Protein AF-A0A662R670-F1 (afdb_monomer_lite)

Structure (mmCIF, N/CA/C/O backbone):
data_AF-A0A662R670-F1
#
_entry.id   AF-A0A662R670-F1
#
loop_
_atom_site.group_PDB
_atom_site.id
_atom_site.type_symbol
_atom_site.label_atom_id
_atom_sit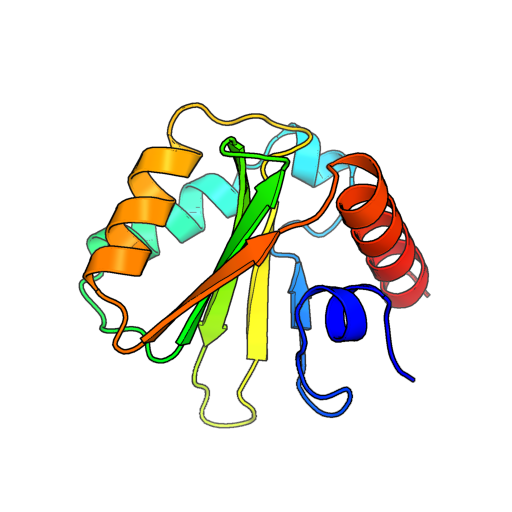e.label_alt_id
_atom_site.label_comp_id
_atom_site.label_asym_id
_atom_site.label_entity_id
_atom_site.label_seq_id
_atom_site.pdbx_PDB_ins_code
_atom_site.Cartn_x
_atom_site.Cartn_y
_atom_site.Cartn_z
_atom_site.occupancy
_atom_site.B_iso_or_equiv
_atom_site.auth_seq_id
_atom_site.auth_comp_id
_atom_site.auth_asym_id
_atom_site.auth_atom_id
_atom_site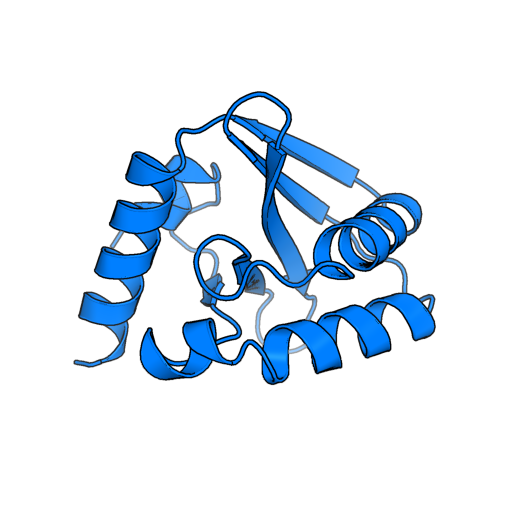.pdbx_PDB_model_num
ATOM 1 N N . MET A 1 1 ? -5.479 -17.794 -4.099 1.00 58.34 1 MET A N 1
ATOM 2 C CA . MET A 1 1 ? -6.346 -17.435 -2.959 1.00 58.34 1 MET A CA 1
ATOM 3 C C . MET A 1 1 ? -6.314 -15.929 -2.910 1.00 58.34 1 MET A C 1
ATOM 5 O O . MET A 1 1 ? -5.223 -15.397 -2.776 1.00 58.34 1 MET A O 1
ATOM 9 N N . THR A 1 2 ? -7.439 -15.271 -3.156 1.00 71.69 2 THR A N 1
ATOM 10 C CA . THR A 1 2 ? -7.505 -13.806 -3.134 1.00 71.69 2 THR A CA 1
ATOM 11 C C . THR A 1 2 ? -7.450 -13.341 -1.684 1.00 71.69 2 THR A C 1
ATOM 13 O O . THR A 1 2 ? -8.200 -13.875 -0.868 1.00 71.69 2 THR A O 1
ATOM 16 N N . MET A 1 3 ? -6.530 -12.432 -1.357 1.00 87.94 3 MET A N 1
ATOM 17 C CA . MET A 1 3 ? -6.463 -11.802 -0.035 1.00 87.94 3 MET A CA 1
ATOM 18 C C . MET A 1 3 ? -7.272 -10.504 -0.047 1.00 87.94 3 MET A C 1
ATOM 20 O O . MET A 1 3 ? -7.399 -9.863 -1.092 1.00 87.94 3 MET A O 1
ATOM 24 N N . LEU A 1 4 ? -7.732 -10.047 1.117 1.00 93.56 4 LEU A N 1
ATOM 25 C CA . LEU A 1 4 ? -8.408 -8.757 1.255 1.00 93.56 4 LEU A CA 1
ATOM 26 C C . LEU A 1 4 ? -7.534 -7.599 0.766 1.00 93.56 4 LEU A C 1
ATOM 28 O O . LEU A 1 4 ? -8.073 -6.617 0.274 1.00 93.56 4 LEU A O 1
ATOM 32 N N . LEU A 1 5 ? -6.202 -7.697 0.865 1.00 94.56 5 LEU A N 1
ATOM 33 C CA . LEU A 1 5 ? -5.298 -6.688 0.302 1.00 94.56 5 LEU A CA 1
ATOM 34 C C . LEU A 1 5 ? -5.350 -6.638 -1.232 1.00 94.56 5 LEU A C 1
ATOM 36 O O . LEU A 1 5 ? -5.301 -5.540 -1.778 1.00 94.56 5 LEU A O 1
ATOM 40 N N . HIS A 1 6 ? -5.487 -7.776 -1.922 1.00 95.19 6 HIS A N 1
ATOM 41 C CA . HIS A 1 6 ? -5.665 -7.793 -3.381 1.00 95.19 6 HIS A CA 1
ATOM 42 C C . HIS A 1 6 ? -6.957 -7.087 -3.775 1.00 95.19 6 HIS A C 1
ATOM 44 O O . HIS A 1 6 ? -6.934 -6.180 -4.602 1.00 95.19 6 HIS A O 1
ATOM 50 N N . ASP A 1 7 ? -8.064 -7.445 -3.122 1.00 94.44 7 ASP A N 1
ATOM 51 C CA . ASP A 1 7 ? -9.374 -6.857 -3.405 1.00 94.44 7 ASP A CA 1
ATOM 52 C C . ASP A 1 7 ? -9.418 -5.363 -3.055 1.00 94.44 7 ASP A C 1
ATOM 54 O O . ASP A 1 7 ? -9.915 -4.549 -3.832 1.00 94.44 7 ASP A O 1
ATOM 58 N N . LEU A 1 8 ? -8.882 -4.984 -1.889 1.00 96.06 8 LEU A N 1
ATOM 59 C CA . LEU A 1 8 ? -8.885 -3.600 -1.416 1.00 96.06 8 LEU A CA 1
ATOM 60 C C . LEU A 1 8 ? -8.074 -2.695 -2.339 1.00 96.06 8 LEU A C 1
ATOM 62 O O . LEU A 1 8 ? -8.476 -1.564 -2.609 1.00 96.06 8 LEU A O 1
ATOM 66 N N . LEU A 1 9 ? -6.913 -3.180 -2.773 1.00 95.69 9 LEU A N 1
ATOM 67 C CA . LEU A 1 9 ? -5.998 -2.414 -3.601 1.00 95.69 9 LEU A CA 1
ATOM 68 C C . LEU A 1 9 ? -6.292 -2.575 -5.090 1.00 95.69 9 LEU A C 1
ATOM 70 O O . LEU A 1 9 ? -5.639 -1.896 -5.870 1.00 95.69 9 LEU A O 1
ATOM 74 N N . ASP A 1 10 ? -7.264 -3.406 -5.485 1.00 94.12 10 ASP A N 1
ATOM 75 C CA . ASP A 1 10 ? -7.560 -3.734 -6.884 1.00 94.12 10 ASP A CA 1
ATOM 76 C C . ASP A 1 10 ? -6.269 -4.151 -7.617 1.00 94.12 10 ASP A C 1
ATOM 78 O O . ASP A 1 10 ? -5.826 -3.509 -8.569 1.00 94.12 10 ASP A O 1
ATOM 82 N N . ILE A 1 11 ? -5.594 -5.155 -7.046 1.00 94.19 11 ILE A N 1
ATOM 83 C CA . ILE A 1 11 ? -4.380 -5.819 -7.549 1.00 94.19 11 ILE A CA 1
ATOM 84 C C . ILE A 1 11 ? -4.780 -7.246 -7.941 1.00 94.19 11 ILE A C 1
ATOM 86 O O . ILE A 1 11 ? -5.547 -7.886 -7.215 1.00 94.19 11 ILE A O 1
ATOM 90 N N . ASP A 1 12 ? -4.269 -7.770 -9.060 1.00 93.12 12 ASP A N 1
ATOM 91 C CA . ASP A 1 12 ? -4.627 -9.121 -9.498 1.00 93.12 12 ASP A CA 1
ATOM 92 C C . ASP A 1 12 ? -4.177 -10.156 -8.453 1.00 93.12 12 ASP A C 1
ATOM 94 O O . ASP A 1 12 ? -3.066 -10.111 -7.931 1.00 93.12 12 ASP A O 1
ATOM 98 N N . CYS A 1 13 ? -5.037 -11.127 -8.145 1.00 91.44 13 CYS A N 1
ATOM 99 C CA . CYS A 1 13 ? -4.749 -12.183 -7.173 1.00 91.44 13 CYS A CA 1
ATOM 100 C C . CYS A 1 13 ? -3.538 -13.073 -7.527 1.00 91.44 13 CYS A C 1
ATOM 102 O O . CYS A 1 13 ? -3.070 -13.828 -6.671 1.00 91.44 13 CYS A O 1
ATOM 104 N N . ALA A 1 14 ? -3.065 -13.033 -8.778 1.00 90.88 14 ALA A N 1
ATOM 105 C CA . ALA A 1 14 ? -1.841 -13.687 -9.230 1.00 90.88 14 ALA A CA 1
ATOM 106 C C . ALA A 1 14 ? -0.575 -12.858 -8.949 1.00 90.88 14 ALA A C 1
ATOM 108 O O . ALA A 1 14 ? 0.523 -13.421 -8.942 1.00 90.88 14 ALA A O 1
ATOM 109 N N . GLU A 1 15 ? -0.708 -11.550 -8.719 1.00 92.62 15 GLU A N 1
ATOM 110 C CA . GLU A 1 15 ? 0.407 -10.683 -8.349 1.00 92.62 15 GLU A CA 1
ATOM 111 C C . GLU A 1 15 ? 0.809 -10.908 -6.891 1.00 92.62 15 GLU A C 1
ATOM 113 O O . GLU A 1 15 ? -0.015 -11.136 -5.996 1.00 92.62 15 GLU A O 1
ATOM 118 N N . VAL A 1 16 ? 2.114 -10.841 -6.645 1.00 92.44 16 VAL A N 1
ATOM 119 C CA . VAL A 1 16 ? 2.680 -11.038 -5.314 1.00 92.44 16 VAL A CA 1
ATOM 120 C C . VAL A 1 16 ? 2.644 -9.723 -4.554 1.00 92.44 16 VAL A C 1
ATOM 122 O O . VAL A 1 16 ? 2.974 -8.672 -5.100 1.00 92.44 16 VAL A O 1
ATOM 125 N N . LEU A 1 17 ? 2.275 -9.786 -3.278 1.00 92.69 17 LEU A N 1
ATOM 126 C CA . LEU A 1 17 ? 2.313 -8.646 -2.373 1.00 92.69 17 LEU A CA 1
ATOM 127 C C . LEU A 1 17 ? 3.101 -8.988 -1.111 1.00 92.69 17 LEU A C 1
ATOM 129 O O . LEU A 1 17 ? 3.031 -10.109 -0.605 1.00 92.69 17 LEU A O 1
ATOM 133 N N . TYR A 1 18 ? 3.822 -7.997 -0.599 1.00 92.12 18 TYR A N 1
ATOM 134 C CA . TYR A 1 18 ? 4.585 -8.084 0.634 1.00 92.12 18 TYR A CA 1
ATOM 135 C C . TYR A 1 18 ? 4.338 -6.859 1.504 1.00 92.12 18 TYR A C 1
ATOM 137 O O . TYR A 1 18 ? 4.523 -5.726 1.064 1.00 92.12 18 TYR A O 1
ATOM 145 N N . LEU A 1 19 ? 3.985 -7.077 2.771 1.00 92.31 19 LEU A N 1
ATOM 146 C CA . LEU A 1 19 ? 4.161 -6.044 3.791 1.00 92.31 19 LEU A CA 1
ATOM 147 C C . LEU A 1 19 ? 5.640 -5.957 4.163 1.00 92.31 19 LEU A C 1
ATOM 149 O O . LEU A 1 19 ? 6.264 -6.982 4.444 1.00 92.31 19 LEU A O 1
ATOM 153 N N . ILE A 1 20 ? 6.181 -4.737 4.192 1.00 90.38 20 ILE A N 1
ATOM 154 C CA . ILE A 1 20 ? 7.593 -4.515 4.533 1.00 90.38 20 ILE A CA 1
ATOM 155 C C . ILE A 1 20 ? 7.908 -4.954 5.971 1.00 90.38 20 ILE A C 1
ATOM 157 O O . ILE A 1 20 ? 8.941 -5.563 6.243 1.00 90.38 20 ILE A O 1
ATOM 161 N N . GLU A 1 21 ? 6.977 -4.699 6.889 1.00 88.75 21 GLU A N 1
ATOM 162 C CA . GLU A 1 21 ? 7.069 -5.137 8.276 1.00 88.75 21 GLU A CA 1
ATOM 163 C C . GLU A 1 21 ? 6.611 -6.593 8.384 1.00 88.75 21 GLU A C 1
ATOM 165 O O . GLU A 1 21 ? 5.560 -6.963 7.854 1.00 88.75 21 GLU A O 1
ATOM 170 N N . ARG A 1 22 ? 7.357 -7.426 9.117 1.00 86.00 22 ARG A N 1
ATOM 171 C CA . ARG A 1 22 ? 7.089 -8.875 9.212 1.00 86.00 22 ARG A CA 1
ATOM 172 C C . ARG A 1 22 ? 6.009 -9.233 10.228 1.00 86.00 22 ARG A C 1
ATOM 174 O O . ARG A 1 22 ? 5.527 -10.364 10.239 1.00 86.00 22 ARG A O 1
ATOM 181 N N . SER A 1 23 ? 5.642 -8.296 11.097 1.00 84.00 23 SER A N 1
ATOM 182 C CA . SER A 1 23 ? 4.660 -8.517 12.152 1.00 84.00 23 SER A CA 1
ATOM 183 C C . SER A 1 23 ? 4.049 -7.212 12.663 1.00 84.00 23 SER A C 1
ATOM 185 O O . SER A 1 23 ? 4.576 -6.121 12.448 1.00 84.00 23 SER A O 1
ATOM 187 N N . PHE A 1 24 ? 2.979 -7.327 13.454 1.00 84.38 24 PHE A N 1
ATOM 188 C CA 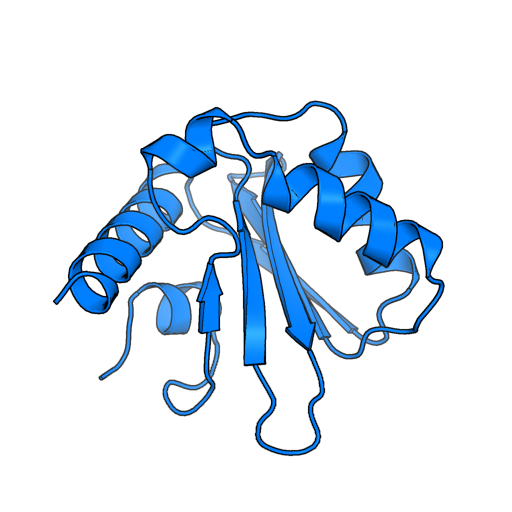. PHE A 1 24 ? 2.429 -6.200 14.217 1.00 84.38 24 PHE A CA 1
ATOM 189 C C . PHE A 1 24 ? 3.408 -5.595 15.224 1.00 84.38 24 PHE A C 1
ATOM 191 O O . PHE A 1 24 ? 3.287 -4.419 15.566 1.00 84.38 24 PHE A O 1
ATOM 198 N N . TYR A 1 25 ? 4.340 -6.396 15.749 1.00 83.88 25 TYR A N 1
ATOM 199 C CA . TYR A 1 25 ? 5.370 -5.886 16.648 1.00 83.88 25 TYR A CA 1
ATOM 200 C C . TYR A 1 25 ? 6.332 -4.969 15.888 1.00 83.88 25 TYR A C 1
ATOM 202 O O . TYR A 1 25 ? 6.633 -3.877 16.368 1.00 83.88 25 TYR A O 1
ATOM 210 N N . ASP A 1 26 ? 6.724 -5.366 14.679 1.00 82.81 26 ASP A N 1
ATOM 211 C CA . ASP A 1 26 ? 7.624 -4.585 13.828 1.00 82.81 26 ASP A CA 1
ATOM 212 C C . ASP A 1 26 ? 6.926 -3.319 13.311 1.00 82.81 26 ASP A C 1
ATOM 214 O O . ASP A 1 26 ? 7.476 -2.225 13.419 1.00 82.81 26 ASP A O 1
ATOM 218 N N . GLN A 1 27 ? 5.637 -3.410 12.951 1.00 81.69 27 GLN A N 1
ATOM 219 C CA . GLN A 1 27 ? 4.821 -2.239 12.597 1.00 81.69 27 GLN A CA 1
ATOM 220 C C . GLN A 1 27 ? 4.719 -1.172 13.694 1.00 81.69 27 GLN A C 1
ATOM 222 O O . GLN A 1 27 ? 4.410 -0.026 13.381 1.00 81.69 27 GLN A O 1
ATOM 227 N N . LYS A 1 28 ? 4.939 -1.500 14.974 1.00 85.12 28 LYS A N 1
ATOM 228 C CA . LYS A 1 28 ? 4.986 -0.479 16.039 1.00 85.12 28 LYS A CA 1
ATOM 229 C C . LYS A 1 28 ? 6.268 0.341 16.016 1.00 85.12 28 LYS A C 1
ATOM 231 O O . LYS A 1 28 ? 6.263 1.451 16.536 1.00 85.12 28 LYS A O 1
ATOM 236 N N . ARG A 1 29 ? 7.352 -0.231 15.493 1.00 83.38 29 ARG A N 1
ATOM 237 C CA . ARG A 1 29 ? 8.676 0.394 15.426 1.00 83.38 29 ARG A CA 1
ATOM 238 C C . ARG A 1 29 ? 8.930 1.030 14.065 1.00 83.38 29 ARG A C 1
ATOM 240 O O . ARG A 1 29 ? 9.669 1.997 14.017 1.00 83.38 29 ARG A O 1
ATOM 247 N N . CYS A 1 30 ? 8.320 0.475 13.014 1.00 82.12 30 CYS A N 1
ATOM 248 C CA . CYS A 1 30 ? 8.403 0.902 11.617 1.00 82.12 30 CYS A CA 1
ATOM 249 C C . CYS A 1 30 ? 9.820 1.150 11.081 1.00 82.12 30 CYS A C 1
ATOM 251 O O . CYS A 1 30 ? 9.999 1.924 10.145 1.00 82.12 30 CYS A O 1
ATOM 253 N N . GLU A 1 31 ? 10.823 0.477 11.651 1.00 86.50 31 GLU A N 1
ATOM 254 C CA . GLU A 1 31 ? 12.234 0.683 11.309 1.00 86.50 31 GLU A CA 1
ATOM 255 C C . GLU A 1 31 ? 12.487 0.379 9.827 1.00 86.50 31 GLU A C 1
ATOM 257 O O . GLU A 1 31 ? 13.107 1.181 9.132 1.00 86.50 31 GLU A O 1
ATOM 262 N N . SER A 1 32 ? 11.935 -0.727 9.311 1.00 84.50 32 SER A N 1
ATOM 263 C CA . SER A 1 32 ? 12.085 -1.090 7.899 1.00 84.50 32 SER A CA 1
ATOM 264 C C . SER A 1 32 ? 11.317 -0.146 6.982 1.00 84.50 32 SER A C 1
ATOM 266 O O . SER A 1 32 ? 11.824 0.224 5.929 1.00 84.50 32 SER A O 1
ATOM 268 N N . THR A 1 33 ? 10.117 0.279 7.377 1.00 84.88 33 THR A N 1
ATOM 269 C CA . THR A 1 33 ? 9.345 1.280 6.631 1.00 84.88 33 THR A CA 1
ATOM 270 C C . THR A 1 33 ? 10.116 2.591 6.489 1.00 84.88 33 THR A C 1
ATOM 272 O O . THR A 1 33 ? 10.209 3.120 5.385 1.00 84.88 33 THR A O 1
ATOM 275 N N . GLU A 1 34 ? 10.676 3.115 7.581 1.00 85.44 34 GLU A N 1
ATOM 276 C CA . GLU A 1 34 ? 11.438 4.366 7.560 1.00 85.44 34 GLU A CA 1
ATOM 277 C C . GLU A 1 34 ? 12.725 4.240 6.743 1.00 85.44 34 GLU A C 1
ATOM 279 O O . GLU A 1 34 ? 13.009 5.109 5.917 1.00 85.44 34 GLU A O 1
ATOM 284 N N . GLU A 1 35 ? 13.472 3.150 6.933 1.00 86.50 35 GLU A N 1
ATOM 285 C CA . GLU A 1 35 ? 14.710 2.879 6.204 1.00 86.50 35 GLU A CA 1
ATOM 286 C C . GLU A 1 35 ? 14.450 2.780 4.697 1.00 86.50 35 GLU A C 1
ATOM 288 O O . GLU A 1 35 ? 14.984 3.585 3.930 1.00 86.50 35 GLU A O 1
ATOM 293 N N . TYR A 1 36 ? 13.555 1.881 4.277 1.00 83.69 36 TYR A N 1
ATOM 294 C CA . TYR A 1 36 ? 13.266 1.668 2.861 1.00 83.69 36 TYR A CA 1
ATOM 295 C C . TYR A 1 36 ? 12.672 2.910 2.211 1.00 83.69 36 TYR A C 1
ATOM 297 O O . TYR A 1 36 ? 13.165 3.337 1.174 1.00 83.69 36 TYR A O 1
ATOM 305 N N . LEU A 1 37 ? 11.649 3.541 2.798 1.00 83.50 37 LEU A N 1
ATOM 306 C CA . LEU A 1 37 ? 11.059 4.731 2.180 1.00 83.50 37 LEU A CA 1
ATOM 307 C C . LEU A 1 37 ? 12.087 5.860 2.029 1.00 83.50 37 LEU A C 1
ATOM 309 O O . LEU A 1 37 ? 12.063 6.571 1.024 1.00 83.50 37 LEU A O 1
ATOM 313 N N . SER A 1 38 ? 13.012 6.008 2.983 1.00 82.75 38 SER A N 1
ATOM 314 C CA . SER A 1 38 ? 14.080 7.004 2.891 1.00 82.75 38 SER A CA 1
ATOM 315 C C . SER A 1 38 ? 15.116 6.661 1.819 1.00 82.75 38 SER A C 1
ATOM 317 O O . SER A 1 38 ? 15.535 7.546 1.072 1.00 82.75 38 SER A O 1
ATOM 319 N N . GLU A 1 39 ? 15.530 5.397 1.711 1.00 84.38 39 GLU A N 1
ATOM 320 C CA . GLU A 1 39 ? 16.452 4.940 0.666 1.00 84.38 39 GLU A CA 1
ATOM 321 C C . GLU A 1 39 ? 15.844 5.072 -0.726 1.00 84.38 39 GLU A C 1
ATOM 323 O O . GLU A 1 39 ? 16.460 5.659 -1.618 1.00 84.38 39 GLU A O 1
ATOM 328 N N . ILE A 1 40 ? 14.610 4.602 -0.893 1.00 76.44 40 ILE A N 1
ATOM 329 C CA . ILE A 1 40 ? 13.884 4.658 -2.156 1.00 76.44 40 ILE A CA 1
ATOM 330 C C . ILE A 1 40 ? 13.714 6.126 -2.582 1.00 76.44 40 ILE A C 1
ATOM 332 O O . ILE A 1 40 ? 14.078 6.481 -3.703 1.00 76.44 40 ILE A O 1
ATOM 336 N N . ALA A 1 41 ? 13.299 7.010 -1.667 1.00 74.00 41 ALA A N 1
ATOM 337 C CA . ALA A 1 41 ? 13.179 8.444 -1.941 1.00 74.00 41 ALA A CA 1
ATOM 338 C C . ALA A 1 41 ? 14.518 9.141 -2.263 1.00 74.00 41 ALA A C 1
ATOM 340 O O . ALA A 1 41 ? 14.508 10.218 -2.853 1.00 74.00 41 ALA A O 1
ATOM 341 N N . ARG A 1 42 ? 15.667 8.578 -1.862 1.00 80.50 42 ARG A N 1
ATOM 342 C CA . ARG A 1 42 ? 17.007 9.096 -2.210 1.00 80.50 42 ARG A CA 1
ATOM 343 C C . ARG A 1 42 ? 17.570 8.499 -3.492 1.00 80.50 42 ARG A C 1
ATOM 345 O O . ARG A 1 42 ? 18.497 9.071 -4.054 1.00 80.50 42 ARG A O 1
ATOM 352 N N . SER A 1 43 ? 17.071 7.339 -3.905 1.00 73.62 43 SER A N 1
ATOM 353 C CA . SER A 1 43 ? 17.619 6.598 -5.038 1.00 73.62 43 SER A CA 1
ATOM 354 C C . SER A 1 43 ? 17.352 7.274 -6.386 1.00 73.62 43 SER A C 1
ATOM 356 O O . SER A 1 43 ? 18.068 6.988 -7.341 1.00 73.62 43 SER A O 1
ATOM 358 N N . GLU A 1 44 ? 16.342 8.155 -6.462 1.00 68.69 44 GLU A N 1
ATOM 359 C CA . GLU A 1 44 ? 15.826 8.768 -7.703 1.00 68.69 44 GLU A CA 1
ATOM 360 C C . GLU A 1 44 ? 15.492 7.740 -8.803 1.00 68.69 44 GLU A C 1
ATOM 362 O O . GLU A 1 44 ? 15.339 8.095 -9.972 1.00 68.69 44 GLU A O 1
ATOM 367 N N . ILE A 1 45 ? 15.374 6.457 -8.444 1.00 68.81 45 ILE A N 1
ATOM 368 C CA . ILE A 1 45 ? 14.988 5.396 -9.367 1.00 68.81 45 ILE A CA 1
ATOM 369 C C . ILE A 1 45 ? 13.510 5.624 -9.707 1.00 68.81 45 ILE A C 1
ATOM 371 O O . ILE A 1 45 ? 12.706 5.740 -8.784 1.00 68.81 45 ILE A O 1
ATOM 375 N N . PRO A 1 46 ? 13.135 5.729 -10.992 1.00 68.25 46 PRO A N 1
ATOM 376 C CA . PRO A 1 46 ? 11.734 5.852 -11.362 1.00 68.25 46 PRO A CA 1
ATOM 377 C C . PRO A 1 46 ? 10.967 4.584 -10.975 1.00 68.25 46 PRO A C 1
ATOM 379 O O . PRO A 1 46 ? 11.467 3.469 -11.147 1.00 68.25 46 PRO A O 1
ATOM 382 N N . PHE A 1 47 ? 9.758 4.770 -10.445 1.00 75.31 47 PHE A N 1
ATOM 383 C CA . PHE A 1 47 ? 8.834 3.682 -10.119 1.00 75.31 47 PHE A CA 1
ATOM 384 C C . PHE A 1 47 ? 7.733 3.634 -11.164 1.00 75.31 47 PHE A C 1
ATOM 386 O O . PHE A 1 47 ? 7.266 4.675 -11.609 1.00 75.31 47 PHE A O 1
ATOM 393 N N . ASP A 1 48 ? 7.284 2.440 -11.530 1.00 83.56 48 ASP A N 1
ATOM 394 C CA . ASP A 1 48 ? 6.202 2.326 -12.506 1.00 83.56 48 ASP A CA 1
ATOM 395 C C . ASP A 1 48 ? 4.872 2.733 -11.857 1.00 83.56 48 ASP A C 1
ATOM 397 O O . ASP A 1 48 ? 4.371 3.840 -12.055 1.00 83.56 48 ASP A O 1
ATOM 401 N N . ASP A 1 49 ? 4.318 1.851 -11.022 1.00 93.31 49 ASP A N 1
ATOM 402 C CA . ASP A 1 49 ? 3.004 2.040 -10.423 1.00 93.31 49 ASP A CA 1
ATOM 403 C C . ASP A 1 49 ? 3.092 2.212 -8.903 1.00 93.31 49 ASP A C 1
ATOM 405 O O . ASP A 1 49 ? 3.685 1.408 -8.175 1.00 93.31 49 ASP A O 1
ATOM 409 N N . VAL A 1 50 ? 2.426 3.254 -8.410 1.00 94.88 50 VAL A N 1
ATOM 410 C CA . VAL A 1 50 ? 2.282 3.552 -6.985 1.00 94.88 50 VAL A CA 1
ATOM 411 C C . VAL A 1 50 ? 0.805 3.699 -6.621 1.00 94.88 50 VAL A C 1
ATOM 413 O O . VAL A 1 50 ? 0.020 4.363 -7.303 1.00 94.88 50 VAL A O 1
ATOM 416 N N . ILE A 1 51 ? 0.417 3.104 -5.493 1.00 97.19 51 ILE A N 1
ATOM 417 C CA . ILE A 1 51 ? -0.935 3.179 -4.936 1.00 97.19 51 ILE A CA 1
ATOM 418 C C . ILE A 1 51 ? -0.878 3.924 -3.609 1.00 97.19 51 ILE A C 1
ATOM 420 O O . ILE A 1 51 ? -0.337 3.425 -2.624 1.00 97.19 51 ILE A O 1
ATOM 424 N N . GLN A 1 52 ? -1.493 5.101 -3.550 1.00 97.19 52 GLN A N 1
ATOM 425 C CA . GLN A 1 52 ? -1.754 5.779 -2.283 1.00 97.19 52 GLN A CA 1
ATOM 426 C C . GLN A 1 52 ? -2.993 5.175 -1.622 1.00 97.19 52 GLN A C 1
ATOM 428 O O . GLN A 1 52 ? -4.061 5.130 -2.235 1.00 97.19 52 GLN A O 1
ATOM 433 N N . ILE A 1 53 ? -2.876 4.784 -0.355 1.00 97.56 53 ILE A N 1
ATOM 434 C CA . ILE A 1 53 ? -3.970 4.204 0.428 1.00 97.56 53 ILE A CA 1
ATOM 435 C C . ILE A 1 53 ? -4.416 5.255 1.440 1.00 97.56 53 ILE A C 1
ATOM 437 O O . ILE A 1 53 ? -3.636 5.657 2.310 1.00 97.56 53 ILE A O 1
ATOM 441 N N . LYS A 1 54 ? -5.656 5.736 1.311 1.00 97.31 54 LYS A N 1
ATOM 442 C CA . LYS A 1 54 ? -6.171 6.847 2.120 1.00 97.31 54 LYS A CA 1
ATOM 443 C C . LYS A 1 54 ? -7.412 6.476 2.918 1.00 97.31 54 LYS A C 1
ATOM 445 O O . LYS A 1 54 ? -8.350 5.912 2.355 1.00 97.31 54 LYS A O 1
ATOM 450 N N . ASP A 1 55 ? -7.429 6.882 4.187 1.00 96.12 55 ASP A N 1
ATOM 451 C CA . ASP A 1 55 ? -8.660 7.047 4.965 1.00 96.12 55 ASP A CA 1
ATOM 452 C C . ASP A 1 55 ? -9.077 8.511 4.886 1.00 96.12 55 ASP A C 1
ATOM 454 O O . ASP A 1 55 ? -8.372 9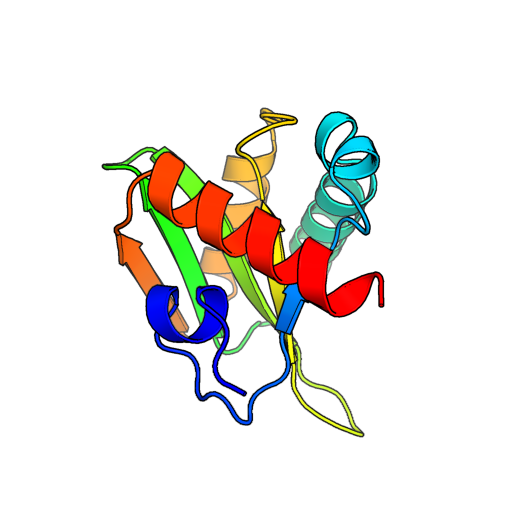.397 5.367 1.00 96.12 55 ASP A O 1
ATOM 458 N N . GLN A 1 56 ? -10.195 8.779 4.212 1.00 91.88 56 GLN A N 1
ATOM 459 C CA . GLN A 1 56 ? -10.595 10.134 3.826 1.00 91.88 56 GLN A CA 1
ATOM 460 C C . GLN A 1 56 ? -9.475 10.828 3.018 1.00 91.88 56 GLN A C 1
ATOM 462 O O . GLN A 1 56 ? -9.276 10.489 1.849 1.00 91.88 56 GLN A O 1
ATOM 467 N N . ASP A 1 57 ? -8.742 11.760 3.635 1.00 90.19 57 ASP A N 1
ATOM 468 C CA . ASP A 1 57 ? -7.591 12.471 3.059 1.00 90.19 57 ASP A CA 1
ATOM 469 C C . ASP A 1 57 ? -6.271 12.188 3.810 1.00 90.19 57 ASP A C 1
ATOM 471 O O . ASP A 1 57 ? -5.219 12.735 3.460 1.00 90.19 57 ASP A O 1
ATOM 475 N N . GLU A 1 58 ? -6.303 11.324 4.829 1.00 93.19 58 GLU A N 1
ATOM 476 C CA . GLU A 1 58 ? -5.126 10.867 5.564 1.00 93.19 58 GLU A CA 1
ATOM 477 C C . GLU A 1 58 ? -4.458 9.709 4.816 1.00 93.19 58 GLU A C 1
ATOM 479 O O . GLU A 1 58 ? -5.102 8.722 4.465 1.00 93.19 58 GLU A O 1
ATOM 484 N N . LEU A 1 59 ? -3.152 9.825 4.564 1.00 94.94 59 LEU A N 1
ATOM 485 C CA . LEU A 1 59 ? -2.366 8.759 3.950 1.00 94.94 59 LEU A CA 1
ATOM 486 C C . LEU A 1 59 ? -2.006 7.715 5.013 1.00 94.94 59 LEU A C 1
ATOM 488 O O . LEU A 1 59 ? -1.138 7.953 5.852 1.00 94.94 59 LEU A O 1
ATOM 492 N N . ILE A 1 60 ? -2.668 6.562 4.955 1.00 95.25 60 ILE A N 1
ATOM 493 C CA . ILE A 1 60 ? -2.522 5.477 5.937 1.00 95.25 60 ILE A CA 1
ATOM 494 C C . ILE A 1 60 ? -1.596 4.353 5.453 1.00 95.25 60 ILE A C 1
ATOM 496 O O . ILE A 1 60 ? -1.165 3.516 6.250 1.00 95.25 60 ILE A O 1
ATOM 500 N N . GLY A 1 61 ? -1.278 4.335 4.159 1.00 95.50 61 GLY A N 1
ATOM 501 C CA . GLY A 1 61 ? -0.357 3.386 3.549 1.00 95.50 61 GLY A CA 1
ATOM 502 C C . GLY A 1 61 ? 0.010 3.773 2.117 1.00 95.50 61 GLY A C 1
ATOM 503 O O . GLY A 1 61 ? -0.614 4.649 1.512 1.00 95.50 61 GLY A O 1
ATOM 504 N N . ILE A 1 62 ? 1.023 3.110 1.574 1.00 95.50 62 ILE A N 1
ATOM 505 C CA . ILE A 1 62 ? 1.431 3.229 0.172 1.00 95.50 62 ILE A CA 1
ATOM 506 C C . ILE A 1 62 ? 1.876 1.856 -0.329 1.00 95.50 62 ILE A C 1
ATOM 508 O O . ILE A 1 62 ? 2.540 1.125 0.404 1.00 95.50 62 ILE A O 1
ATOM 512 N N . ALA A 1 63 ? 1.492 1.492 -1.549 1.00 95.50 63 ALA A N 1
ATOM 513 C CA . ALA A 1 63 ? 2.006 0.310 -2.229 1.00 95.50 63 ALA A CA 1
ATOM 514 C C . ALA A 1 63 ? 2.832 0.735 -3.443 1.00 95.50 63 ALA A C 1
ATOM 516 O O . ALA A 1 63 ? 2.429 1.639 -4.174 1.00 95.50 63 ALA A O 1
ATOM 517 N N . VAL A 1 64 ? 3.974 0.091 -3.645 1.00 93.19 64 VAL A N 1
ATOM 518 C CA . VAL A 1 64 ? 4.905 0.376 -4.741 1.00 93.19 64 VAL A CA 1
ATOM 519 C C . VAL A 1 64 ? 5.156 -0.915 -5.504 1.00 93.19 64 VAL A C 1
ATOM 521 O O . VAL A 1 64 ? 5.495 -1.930 -4.887 1.00 93.19 64 VAL A O 1
ATOM 524 N N . LEU A 1 65 ? 4.985 -0.884 -6.824 1.00 92.88 65 LEU A N 1
ATOM 525 C CA . LEU A 1 65 ? 5.346 -2.000 -7.688 1.00 92.88 65 LEU A CA 1
ATOM 526 C C . LEU A 1 65 ? 6.866 -2.039 -7.864 1.00 92.88 65 LEU A C 1
ATOM 528 O O . LEU A 1 65 ? 7.473 -1.099 -8.375 1.00 92.88 65 LEU A O 1
ATOM 532 N N . MET A 1 66 ? 7.473 -3.145 -7.451 1.00 88.31 66 MET A N 1
ATOM 533 C CA . MET A 1 66 ? 8.898 -3.406 -7.599 1.00 88.31 66 MET A CA 1
ATOM 534 C C . MET A 1 66 ? 9.104 -4.375 -8.759 1.00 88.31 66 MET A C 1
ATOM 536 O O . MET A 1 66 ? 8.529 -5.467 -8.773 1.00 88.31 66 MET A O 1
ATOM 540 N N . ARG A 1 67 ? 9.948 -3.980 -9.715 1.00 87.38 67 ARG A N 1
ATOM 541 C CA . ARG A 1 67 ? 10.379 -4.855 -10.807 1.00 87.38 67 ARG A CA 1
ATOM 542 C C . ARG A 1 67 ? 11.558 -5.708 -10.362 1.00 87.38 67 ARG A C 1
ATOM 544 O O . ARG A 1 67 ? 12.517 -5.189 -9.788 1.00 87.38 67 ARG A O 1
ATOM 551 N N . SER A 1 68 ? 11.498 -7.003 -10.642 1.00 84.44 68 SER A N 1
ATOM 552 C CA . SER A 1 68 ? 12.574 -7.957 -10.350 1.00 84.44 68 SER A CA 1
ATOM 553 C C . SER A 1 68 ? 12.805 -8.874 -11.548 1.00 84.44 68 SER A C 1
ATOM 555 O O . SER A 1 68 ? 11.913 -9.056 -12.371 1.00 84.44 68 SER A O 1
ATOM 557 N N . GLU A 1 69 ? 13.996 -9.467 -11.656 1.00 83.38 69 GLU A N 1
ATOM 558 C CA . GLU A 1 69 ? 14.309 -10.412 -12.740 1.00 83.38 69 GLU A CA 1
ATOM 559 C C . GLU A 1 69 ? 13.438 -11.678 -12.686 1.00 83.38 69 GLU A C 1
ATOM 561 O O . GLU A 1 69 ? 13.137 -12.260 -13.727 1.00 83.38 69 GLU A O 1
ATOM 566 N N . ASP A 1 70 ? 13.021 -12.088 -11.483 1.00 86.81 70 ASP A N 1
ATOM 567 C CA . ASP A 1 70 ? 12.256 -13.319 -11.265 1.00 86.81 70 ASP A CA 1
ATOM 568 C C . ASP A 1 70 ? 10.742 -13.099 -11.378 1.00 86.81 70 ASP A C 1
ATOM 570 O O . ASP A 1 70 ? 10.044 -13.797 -12.116 1.00 86.81 70 ASP A O 1
ATOM 574 N N . GLN A 1 71 ? 10.224 -12.154 -10.593 1.00 89.75 71 GLN A N 1
ATOM 575 C CA . GLN A 1 71 ? 8.800 -11.873 -10.487 1.00 89.75 71 GLN A CA 1
ATOM 576 C C . GLN A 1 71 ? 8.582 -10.486 -9.893 1.00 89.75 71 GLN A C 1
ATOM 578 O O . GLN A 1 71 ? 9.140 -10.164 -8.843 1.00 89.75 71 GLN A O 1
ATOM 583 N N . ASP A 1 72 ? 7.727 -9.699 -10.535 1.00 92.50 72 ASP A N 1
ATOM 584 C CA . ASP A 1 72 ? 7.306 -8.404 -10.015 1.00 92.50 72 ASP A CA 1
ATOM 585 C C . ASP A 1 72 ? 6.424 -8.570 -8.775 1.00 92.50 72 ASP A C 1
ATOM 587 O O . ASP A 1 72 ? 5.630 -9.512 -8.667 1.00 92.50 72 ASP A O 1
ATOM 591 N N . PHE A 1 73 ? 6.556 -7.643 -7.831 1.00 92.31 73 PHE A N 1
ATOM 592 C CA . PHE A 1 73 ? 5.807 -7.696 -6.583 1.00 92.31 73 PHE A CA 1
ATOM 593 C C . PHE A 1 73 ? 5.475 -6.309 -6.049 1.00 92.31 73 PHE A C 1
ATOM 595 O O . PHE A 1 73 ? 6.218 -5.343 -6.215 1.00 92.31 73 PHE A O 1
ATOM 602 N N . TRP A 1 74 ? 4.366 -6.229 -5.328 1.00 94.31 74 TRP A N 1
ATOM 603 C CA . TRP A 1 74 ? 3.937 -5.034 -4.624 1.00 94.31 74 TRP A CA 1
ATOM 604 C C . TRP A 1 74 ? 4.525 -5.004 -3.220 1.00 94.31 74 TRP A C 1
ATOM 606 O O . TRP A 1 74 ? 4.269 -5.895 -2.411 1.00 94.31 74 TRP A O 1
ATOM 616 N N . THR A 1 75 ? 5.276 -3.955 -2.897 1.00 92.88 75 THR A N 1
ATOM 617 C CA . THR A 1 75 ? 5.685 -3.678 -1.515 1.00 92.88 75 THR A CA 1
ATOM 618 C C . THR A 1 75 ? 4.707 -2.704 -0.889 1.00 92.88 75 THR A C 1
ATOM 620 O O . THR A 1 75 ? 4.521 -1.599 -1.393 1.00 92.88 75 THR A O 1
ATOM 623 N N . ILE A 1 76 ? 4.089 -3.106 0.216 1.00 94.44 76 ILE A N 1
ATOM 624 C CA . ILE A 1 76 ? 3.091 -2.324 0.937 1.00 94.44 76 ILE A CA 1
ATOM 625 C C . ILE A 1 76 ? 3.707 -1.814 2.242 1.00 94.44 76 ILE A C 1
ATOM 627 O O . ILE A 1 76 ? 4.164 -2.581 3.096 1.00 94.44 76 ILE A O 1
ATOM 631 N N . PHE A 1 77 ? 3.664 -0.497 2.405 1.00 93.62 77 PHE A N 1
ATOM 632 C CA . PHE A 1 77 ? 4.092 0.227 3.592 1.00 93.62 77 PHE A CA 1
ATOM 633 C C . PHE A 1 77 ? 2.859 0.732 4.345 1.00 93.62 77 PHE A C 1
ATOM 635 O O . PHE A 1 77 ? 1.958 1.336 3.756 1.00 93.62 77 PHE A O 1
ATOM 642 N N . VAL A 1 78 ? 2.815 0.496 5.656 1.00 92.88 78 VAL A N 1
ATOM 643 C CA . VAL A 1 78 ? 1.655 0.792 6.510 1.00 92.88 78 VAL A CA 1
ATOM 644 C C . VAL A 1 78 ? 2.042 1.818 7.566 1.00 92.88 78 VAL A C 1
ATOM 646 O O . VAL A 1 78 ? 3.020 1.624 8.281 1.00 92.88 78 VAL A O 1
ATOM 649 N N . ASN A 1 79 ? 1.236 2.870 7.729 1.00 90.69 79 ASN A N 1
ATOM 650 C CA . ASN A 1 79 ? 1.485 3.927 8.715 1.00 90.69 79 ASN A CA 1
ATOM 651 C C . ASN A 1 79 ? 0.396 4.057 9.792 1.00 90.69 79 ASN A C 1
ATOM 653 O O . ASN A 1 79 ? 0.285 5.077 10.465 1.00 90.69 79 ASN A O 1
ATOM 657 N N . MET A 1 80 ? -0.432 3.030 9.983 1.00 88.38 80 MET A N 1
ATOM 658 C CA . MET A 1 80 ? -1.545 3.099 10.939 1.00 88.38 80 MET A CA 1
ATOM 659 C C . MET A 1 80 ? -1.109 2.958 12.405 1.00 88.38 80 MET A C 1
ATOM 661 O O . MET A 1 80 ? -1.740 3.543 13.293 1.00 88.38 80 MET A O 1
ATOM 665 N N . ILE A 1 81 ? -0.052 2.174 12.658 1.00 84.69 81 ILE A N 1
ATOM 666 C CA . ILE A 1 81 ? 0.392 1.801 14.010 1.00 84.69 81 ILE A CA 1
ATOM 667 C C . ILE A 1 81 ? 1.535 2.695 14.488 1.00 84.69 81 ILE A C 1
ATOM 669 O O . ILE A 1 81 ? 1.377 3.372 15.500 1.00 84.69 81 ILE A O 1
ATOM 673 N N . CYS A 1 82 ? 2.661 2.706 13.767 1.00 84.00 82 CYS A N 1
ATOM 674 C CA . CYS A 1 82 ? 3.819 3.530 14.121 1.00 84.00 82 CYS A CA 1
ATOM 675 C C . CYS A 1 82 ? 3.520 5.027 14.029 1.00 84.00 82 CYS A C 1
ATOM 677 O O . CYS A 1 82 ? 3.969 5.800 14.869 1.00 84.00 82 CYS A O 1
ATOM 679 N N . ARG A 1 83 ? 2.729 5.418 13.014 1.00 85.88 83 ARG A N 1
ATOM 680 C CA . ARG A 1 83 ? 2.402 6.814 12.693 1.00 85.88 83 ARG A CA 1
ATOM 681 C C . ARG A 1 83 ? 3.661 7.676 12.589 1.00 85.88 83 ARG A C 1
ATOM 683 O O . ARG A 1 83 ? 3.751 8.732 13.214 1.00 85.88 83 ARG A O 1
ATOM 690 N N . SER A 1 84 ? 4.628 7.202 11.806 1.00 86.31 84 SER A N 1
ATOM 691 C CA . SER A 1 84 ? 5.858 7.939 11.547 1.00 86.31 84 SER A CA 1
ATOM 692 C C . SER A 1 84 ? 5.515 9.300 10.922 1.00 86.31 84 SER A C 1
ATOM 694 O O . SER A 1 84 ? 4.721 9.351 9.970 1.00 86.31 84 SER A O 1
ATOM 696 N N . PRO A 1 85 ? 6.064 10.409 11.455 1.00 84.81 85 PRO A N 1
ATOM 697 C CA . PRO A 1 85 ? 5.792 11.749 10.944 1.00 84.81 85 PRO A CA 1
ATOM 698 C C . PRO A 1 85 ? 6.355 11.949 9.532 1.00 84.81 85 PRO A C 1
ATOM 700 O O . PRO A 1 85 ? 5.746 12.653 8.728 1.00 84.81 85 PRO A O 1
ATOM 703 N N . ASP A 1 86 ? 7.459 11.272 9.209 1.00 87.81 86 ASP A N 1
ATOM 704 C CA . ASP A 1 86 ? 8.167 11.416 7.933 1.00 87.81 86 ASP A CA 1
ATOM 705 C C . ASP A 1 86 ? 7.572 10.531 6.827 1.00 87.81 86 ASP A C 1
ATOM 707 O O . ASP A 1 86 ? 7.902 10.681 5.649 1.00 87.81 86 ASP A O 1
ATOM 711 N N . PHE A 1 87 ? 6.663 9.615 7.183 1.00 89.88 87 PHE A N 1
ATOM 712 C CA . PHE A 1 87 ? 6.036 8.686 6.242 1.00 89.88 87 PHE A CA 1
ATOM 713 C C . PHE A 1 87 ? 5.393 9.408 5.060 1.00 89.88 87 PHE A C 1
ATOM 715 O O . PHE A 1 87 ? 5.578 9.019 3.909 1.00 89.88 87 PHE A O 1
ATOM 722 N N . ARG A 1 88 ? 4.638 10.476 5.345 1.00 91.06 88 ARG A N 1
ATOM 723 C CA . ARG A 1 88 ? 3.931 11.236 4.314 1.00 91.06 88 ARG A CA 1
ATOM 724 C C . ARG A 1 88 ? 4.911 11.868 3.336 1.00 91.06 88 ARG A C 1
ATOM 726 O O . ARG A 1 88 ? 4.705 11.755 2.134 1.00 91.06 88 ARG A O 1
ATOM 733 N N . ASP A 1 89 ? 5.955 12.508 3.842 1.00 89.88 89 ASP A N 1
ATOM 734 C CA . ASP A 1 89 ? 6.914 13.223 3.005 1.00 89.88 89 ASP A CA 1
ATOM 735 C C . ASP A 1 89 ? 7.695 12.254 2.113 1.00 89.88 89 ASP A C 1
ATOM 737 O O . ASP A 1 89 ? 7.831 12.500 0.913 1.00 89.88 89 ASP A O 1
ATOM 741 N N . HIS A 1 90 ? 8.128 11.109 2.652 1.00 88.19 90 HIS A N 1
ATOM 742 C CA . HIS A 1 90 ? 8.762 10.073 1.838 1.00 88.19 90 HIS A CA 1
ATOM 743 C C . HIS A 1 90 ? 7.800 9.485 0.797 1.00 88.19 90 HIS A C 1
ATOM 745 O O . HIS A 1 90 ? 8.156 9.384 -0.375 1.00 88.19 90 HIS A O 1
ATOM 751 N N . ALA A 1 91 ? 6.565 9.159 1.185 1.00 90.06 91 ALA A N 1
ATOM 752 C CA . ALA A 1 91 ? 5.566 8.615 0.269 1.00 90.06 91 ALA A CA 1
ATOM 753 C C . ALA A 1 91 ? 5.211 9.589 -0.869 1.00 90.06 91 ALA A C 1
ATOM 755 O O . ALA A 1 91 ? 5.009 9.163 -2.006 1.00 90.06 91 ALA A O 1
ATOM 756 N N . MET A 1 92 ? 5.167 10.896 -0.592 1.00 90.44 92 MET A N 1
ATOM 757 C CA . MET A 1 92 ? 4.927 11.907 -1.623 1.00 90.44 92 MET A CA 1
ATOM 758 C C . MET A 1 92 ? 6.081 11.991 -2.622 1.00 90.44 92 MET A C 1
ATOM 760 O O . MET A 1 92 ? 5.811 12.048 -3.817 1.00 90.44 92 MET A O 1
ATOM 764 N N . ARG A 1 93 ? 7.340 11.906 -2.170 1.00 88.19 93 ARG A N 1
ATOM 765 C CA . ARG A 1 93 ? 8.498 11.844 -3.081 1.00 88.19 93 ARG A CA 1
ATOM 766 C C . ARG A 1 93 ? 8.432 10.636 -4.008 1.00 88.19 93 ARG A C 1
ATOM 768 O O . ARG A 1 93 ? 8.694 10.768 -5.194 1.00 88.19 93 ARG A O 1
ATOM 775 N N . LEU A 1 94 ? 8.013 9.476 -3.502 1.00 87.12 94 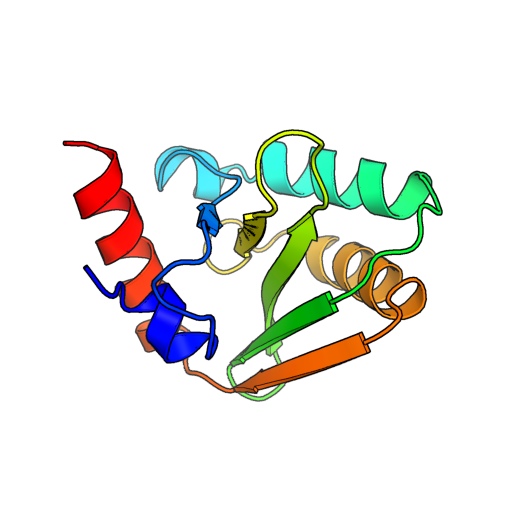LEU A N 1
ATOM 776 C CA . LEU A 1 94 ? 7.800 8.300 -4.355 1.00 87.12 94 LEU A CA 1
ATOM 777 C C . LEU A 1 94 ? 6.764 8.559 -5.442 1.00 87.12 94 LEU A C 1
ATOM 779 O O . LEU A 1 94 ? 6.977 8.196 -6.590 1.00 87.12 94 LEU A O 1
ATOM 783 N N . CYS A 1 95 ? 5.664 9.222 -5.088 1.00 89.94 95 CYS A N 1
ATOM 784 C CA . CYS A 1 95 ? 4.628 9.574 -6.052 1.00 89.94 95 CYS A CA 1
ATOM 785 C C . CYS A 1 95 ? 5.119 10.583 -7.104 1.00 89.94 95 CYS A C 1
ATOM 787 O O . CYS A 1 95 ? 4.638 10.554 -8.228 1.00 89.94 95 CYS A O 1
ATOM 789 N N . GLU A 1 96 ? 6.048 11.479 -6.757 1.00 88.94 96 GLU A N 1
ATOM 790 C CA . GLU A 1 96 ? 6.652 12.431 -7.703 1.00 88.94 96 GLU A CA 1
ATOM 791 C C . GLU A 1 96 ? 7.564 11.744 -8.730 1.00 88.94 96 GLU A C 1
ATOM 793 O O . GLU A 1 96 ? 7.696 12.235 -9.850 1.00 88.94 96 GLU A O 1
ATOM 798 N N . HIS A 1 97 ? 8.163 10.611 -8.358 1.00 85.69 97 HIS A N 1
ATOM 799 C CA . HIS A 1 97 ? 9.041 9.803 -9.210 1.00 85.69 97 HIS A CA 1
ATOM 800 C C . HIS A 1 97 ? 8.337 8.603 -9.863 1.00 85.69 97 HIS A C 1
ATOM 802 O O . HIS A 1 97 ? 9.004 7.789 -10.503 1.00 85.69 97 HIS A O 1
ATOM 808 N N . ALA A 1 98 ? 7.020 8.475 -9.694 1.00 89.31 98 ALA A N 1
ATOM 809 C CA . ALA A 1 98 ? 6.247 7.380 -10.260 1.00 89.31 98 ALA A CA 1
ATOM 810 C C . ALA A 1 98 ? 5.655 7.743 -11.630 1.00 89.31 98 ALA A C 1
ATOM 812 O O . ALA A 1 98 ? 5.121 8.842 -11.803 1.00 89.31 98 ALA A O 1
ATOM 813 N N . ASP A 1 99 ? 5.677 6.804 -12.575 1.00 89.00 99 ASP A N 1
ATOM 814 C CA . ASP A 1 99 ? 5.042 6.960 -13.889 1.00 89.00 99 ASP A CA 1
ATOM 815 C C . ASP A 1 99 ? 3.514 7.015 -13.765 1.00 89.00 99 ASP A C 1
ATOM 817 O O . ASP A 1 99 ? 2.836 7.749 -14.493 1.00 89.00 99 ASP A O 1
ATOM 821 N N . ASN A 1 100 ? 2.962 6.264 -12.812 1.00 92.56 100 ASN A N 1
ATOM 822 C CA . ASN A 1 100 ? 1.537 6.210 -12.549 1.00 92.56 100 ASN A CA 1
ATOM 823 C C . ASN A 1 100 ? 1.243 6.165 -11.047 1.00 92.56 100 ASN A C 1
ATOM 825 O O . ASN A 1 100 ? 1.758 5.343 -10.288 1.00 92.56 100 ASN A O 1
ATOM 829 N N . VAL A 1 101 ? 0.343 7.050 -10.624 1.00 95.44 101 VAL A N 1
ATOM 830 C CA . VAL A 1 101 ? -0.109 7.146 -9.239 1.00 95.44 101 VAL A CA 1
ATOM 831 C C . VAL A 1 101 ? -1.620 7.038 -9.210 1.00 95.44 101 VAL A C 1
ATOM 833 O O . VAL A 1 101 ? -2.330 7.907 -9.725 1.00 95.44 101 VAL A O 1
ATOM 836 N N . ARG A 1 102 ? -2.127 6.014 -8.524 1.00 96.69 102 ARG A N 1
ATOM 837 C CA . ARG A 1 102 ? -3.558 5.891 -8.229 1.00 96.69 102 ARG A CA 1
ATOM 838 C C . ARG A 1 102 ? -3.839 6.000 -6.740 1.00 96.69 102 ARG A C 1
ATOM 840 O O . ARG A 1 102 ? -2.982 5.754 -5.896 1.00 96.69 102 ARG A O 1
ATOM 847 N N . ILE A 1 103 ? -5.067 6.393 -6.420 1.00 97.19 103 ILE A N 1
ATOM 848 C CA . ILE A 1 103 ? -5.528 6.571 -5.044 1.00 97.19 103 ILE A CA 1
ATOM 849 C C . ILE A 1 103 ? -6.635 5.562 -4.774 1.00 97.19 103 ILE A C 1
ATOM 851 O O . ILE A 1 103 ? -7.676 5.590 -5.429 1.00 97.19 103 ILE A O 1
ATOM 855 N N . VAL A 1 104 ? -6.428 4.734 -3.758 1.00 97.62 104 VAL A N 1
ATOM 856 C CA . VAL A 1 104 ? -7.447 3.861 -3.182 1.00 97.62 104 VAL A CA 1
ATOM 857 C C . VAL A 1 104 ? -7.966 4.512 -1.907 1.00 97.62 104 VAL A C 1
ATOM 859 O O . VAL A 1 104 ? -7.200 4.855 -1.004 1.00 97.62 104 VAL A O 1
ATOM 862 N N . LYS A 1 105 ? -9.286 4.701 -1.843 1.00 97.31 105 LYS A N 1
ATOM 863 C CA . LYS A 1 105 ? -9.975 5.190 -0.647 1.00 97.31 105 LYS A CA 1
ATOM 864 C C . LYS A 1 105 ? -10.569 4.012 0.111 1.00 97.31 105 LYS A C 1
ATOM 866 O O . LYS A 1 105 ? -11.298 3.214 -0.468 1.00 97.31 105 LYS A O 1
ATOM 871 N N . THR A 1 106 ? -10.280 3.942 1.399 1.00 96.56 106 THR A N 1
ATOM 872 C CA . THR A 1 106 ? -10.741 2.899 2.321 1.00 96.56 106 THR A CA 1
ATOM 873 C C . THR A 1 106 ? -10.958 3.512 3.706 1.00 96.56 106 THR A C 1
ATOM 875 O O . THR A 1 106 ? -10.780 4.716 3.873 1.00 96.56 106 THR A O 1
ATOM 878 N N . THR A 1 107 ? -11.355 2.724 4.701 1.00 96.88 107 THR A N 1
ATOM 879 C CA . THR A 1 107 ? -11.264 3.128 6.109 1.00 96.88 107 THR A CA 1
ATOM 880 C C . THR A 1 107 ? -10.030 2.507 6.760 1.00 96.88 107 THR A C 1
ATOM 882 O O . THR A 1 107 ? -9.587 1.419 6.379 1.00 96.88 107 THR A O 1
ATOM 885 N N . GLY A 1 108 ? -9.504 3.144 7.807 1.00 94.50 108 GLY A N 1
ATOM 886 C CA . GLY A 1 108 ? -8.411 2.579 8.596 1.00 94.50 108 GLY A CA 1
ATOM 887 C C . GLY A 1 108 ? -8.761 1.208 9.182 1.00 94.50 108 GLY A C 1
ATOM 888 O O . GLY A 1 108 ? -7.899 0.342 9.264 1.00 94.50 108 GLY A O 1
ATOM 889 N N . SER A 1 109 ? -10.034 0.964 9.520 1.00 95.31 109 SER A N 1
ATOM 890 C CA . SER A 1 109 ? -10.479 -0.352 9.995 1.00 95.31 109 SER A CA 1
ATOM 891 C C . SER A 1 109 ? -10.417 -1.417 8.898 1.00 95.31 109 SER A C 1
ATOM 893 O O . SER A 1 109 ? -9.857 -2.479 9.130 1.00 95.31 109 SER A O 1
ATOM 895 N N . GLN A 1 110 ? -10.922 -1.123 7.695 1.00 96.56 110 GLN A N 1
ATOM 896 C CA . GLN A 1 110 ? -1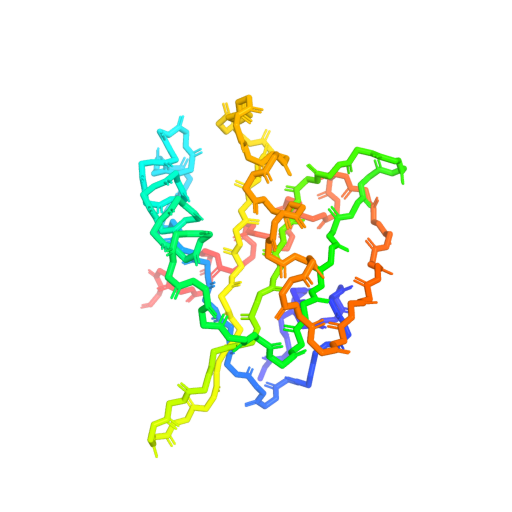0.897 -2.064 6.571 1.00 96.56 110 GLN A CA 1
ATOM 897 C C . GLN A 1 110 ? -9.467 -2.385 6.142 1.00 96.56 110 GLN A C 1
ATOM 899 O O . GLN A 1 110 ? -9.140 -3.542 5.883 1.00 96.56 110 GLN A O 1
ATOM 904 N N . PHE A 1 111 ? -8.598 -1.371 6.096 1.00 96.50 111 PHE A N 1
ATOM 905 C CA . PHE A 1 111 ? -7.195 -1.594 5.774 1.00 96.50 111 PHE A CA 1
ATOM 906 C C . PHE A 1 111 ? -6.487 -2.411 6.861 1.00 96.50 111 PHE A C 1
ATOM 908 O O . PHE A 1 111 ? -5.713 -3.310 6.544 1.00 96.50 111 PHE A O 1
ATOM 915 N N . MET A 1 112 ? -6.784 -2.155 8.140 1.00 94.69 112 MET A N 1
ATOM 916 C CA . MET A 1 112 ? -6.219 -2.932 9.244 1.00 94.69 112 MET A CA 1
ATOM 917 C C . MET A 1 112 ? -6.678 -4.391 9.215 1.00 94.69 112 MET A C 1
ATOM 919 O O . MET A 1 112 ? -5.851 -5.278 9.401 1.00 94.69 112 MET A O 1
ATOM 923 N N . ASP A 1 113 ? -7.954 -4.654 8.934 1.00 95.19 113 ASP A N 1
ATOM 924 C CA . ASP A 1 113 ? -8.475 -6.019 8.808 1.00 95.19 113 ASP A CA 1
ATOM 925 C C . ASP A 1 113 ? -7.748 -6.792 7.693 1.00 95.19 113 ASP A C 1
ATOM 927 O O . ASP A 1 113 ? -7.342 -7.937 7.898 1.00 95.19 113 ASP A O 1
ATOM 931 N N . ALA A 1 114 ? -7.483 -6.142 6.554 1.00 95.19 114 ALA A N 1
ATOM 932 C CA . ALA A 1 114 ? -6.714 -6.732 5.457 1.00 95.19 114 ALA A CA 1
ATOM 933 C C . ALA A 1 114 ? -5.245 -7.013 5.841 1.00 95.19 114 ALA A C 1
ATOM 935 O O . ALA A 1 114 ? -4.689 -8.056 5.496 1.00 95.19 114 ALA A O 1
ATOM 936 N N . VAL A 1 115 ? -4.620 -6.119 6.612 1.00 93.81 115 VAL A N 1
ATOM 937 C CA . VAL A 1 115 ? -3.267 -6.318 7.164 1.00 93.81 115 VAL A CA 1
ATOM 938 C C . VAL A 1 115 ? -3.232 -7.481 8.170 1.00 93.81 115 VAL A C 1
ATOM 940 O O . VAL A 1 115 ? -2.293 -8.279 8.156 1.00 93.81 115 VAL A O 1
ATOM 943 N N . ILE A 1 116 ? -4.249 -7.611 9.031 1.00 92.38 116 ILE A N 1
ATOM 944 C CA . ILE A 1 116 ? -4.380 -8.724 9.988 1.00 92.38 116 ILE A CA 1
ATOM 945 C C . ILE A 1 116 ? -4.505 -10.056 9.250 1.00 92.38 116 ILE A C 1
ATOM 947 O O . ILE A 1 116 ? -3.841 -11.028 9.626 1.00 92.38 116 ILE A O 1
ATOM 951 N N . GLU A 1 117 ? -5.337 -10.111 8.211 1.00 93.88 117 GLU A N 1
ATOM 952 C CA . GLU A 1 117 ? -5.505 -11.314 7.400 1.00 93.88 117 GLU A CA 1
ATOM 953 C C . GLU A 1 117 ? -4.181 -11.726 6.747 1.00 93.88 117 GLU A C 1
ATOM 955 O O . GLU A 1 117 ? -3.775 -12.882 6.875 1.00 93.88 117 GLU A O 1
ATOM 960 N N . TYR A 1 118 ? -3.462 -10.778 6.138 1.00 92.56 118 TYR A N 1
ATOM 961 C CA . TYR A 1 118 ? -2.166 -11.050 5.517 1.00 92.56 118 TYR A CA 1
ATOM 962 C C . TYR A 1 118 ? -1.186 -11.712 6.492 1.00 92.56 118 TYR A C 1
ATOM 964 O O . TYR A 1 118 ? -0.620 -12.765 6.190 1.00 92.56 118 TYR A O 1
ATOM 972 N N . TYR A 1 119 ? -1.016 -11.146 7.692 1.00 89.88 119 TYR A N 1
ATOM 973 C CA . TYR A 1 119 ? -0.128 -11.748 8.690 1.00 89.88 119 TYR A CA 1
ATOM 974 C C . TYR A 1 119 ? -0.625 -13.113 9.164 1.00 89.88 119 TYR A C 1
ATOM 976 O O . TYR A 1 119 ? 0.185 -13.991 9.448 1.00 89.88 119 TYR A O 1
ATOM 984 N N . SER A 1 120 ? -1.940 -13.315 9.220 1.00 88.25 120 SER A N 1
ATOM 985 C CA . SER A 1 120 ? -2.529 -14.596 9.615 1.00 88.25 120 SER A CA 1
ATOM 986 C C . SER A 1 120 ? -2.274 -15.704 8.591 1.00 88.25 120 SER A C 1
ATOM 988 O O . SER A 1 120 ? -2.197 -16.863 8.979 1.00 88.25 120 SER A O 1
ATOM 990 N N . ILE A 1 121 ? -2.130 -15.362 7.307 1.00 86.06 121 ILE A N 1
ATOM 991 C CA . ILE A 1 121 ? -1.816 -16.310 6.229 1.00 86.06 121 ILE A CA 1
ATOM 992 C C . ILE A 1 121 ? -0.307 -16.573 6.148 1.00 86.06 121 ILE A C 1
ATOM 994 O O . ILE A 1 121 ? 0.103 -17.719 6.003 1.00 86.06 121 ILE A O 1
ATOM 998 N N . MET A 1 122 ? 0.521 -15.529 6.252 1.00 79.00 122 MET A N 1
ATOM 999 C CA . MET A 1 122 ? 1.974 -15.627 6.033 1.00 79.00 122 MET A CA 1
ATOM 1000 C C . MET A 1 122 ? 2.755 -16.225 7.212 1.00 79.00 122 MET A C 1
ATOM 1002 O O . MET A 1 122 ? 3.921 -16.576 7.053 1.00 79.00 122 MET A O 1
ATOM 1006 N N . LEU A 1 123 ? 2.147 -16.316 8.397 1.00 65.25 123 LEU A N 1
ATOM 1007 C CA . LEU A 1 123 ? 2.756 -16.918 9.591 1.00 65.25 123 LEU A CA 1
ATOM 1008 C C . LEU A 1 123 ? 2.441 -18.421 9.751 1.00 65.25 123 LEU A C 1
ATOM 1010 O O . LEU A 1 123 ? 2.742 -18.986 10.806 1.00 65.25 123 LEU A O 1
ATOM 1014 N N . VAL A 1 124 ? 1.837 -19.055 8.737 1.00 53.03 124 VAL A N 1
ATOM 1015 C CA . VAL A 1 124 ? 1.516 -20.497 8.682 1.00 53.03 124 VAL A CA 1
ATOM 1016 C C . VAL A 1 124 ? 2.553 -21.240 7.850 1.00 53.03 124 VAL A C 1
ATOM 1018 O O . VAL A 1 124 ? 2.992 -22.318 8.313 1.00 53.03 124 VAL A O 1
#

Sequence (124 aa):
MTMLLHDLLDIDCAEVLYLIERSFYDQKRCESTEEYLSEIARSEIPFDDVIQIKDQDELIGIAVLMRSEDQDFWTIFVNMICRSPDFRDHAMRLCEHADNVRIVKTTGSQFMDAVIEYYSIMLV

Secondary structure (DSSP, 8-state):
---HHHHHHT--TTSEEEESSSSHHHHTT-HHHHHHHHHHHHH---EEEEEEEEETTEEEEEEEEEP-SS--EEEEEE-SSS--TTHHHHHHHHHHTEEEEEEEEE-HHHHHHHHHHHHHHHT-

Foldseek 3Di:
DAFLCCVQQVNDSPAAEDEQQLDPVSLQVCPSVVVVLVCVLVVLDAFEEKEFEDAPNDGQKIWTWDDDPPHIHIYIYGCPRNVDVCNVVSSVSNVVRYPYYYYGYDHPVSVVVRVVRVSVVVVD

pLDDT: mean 88.58, std 7.98, range [53.03, 97.62]

Radius of gyration: 13.4 Å; chains: 1; bounding box: 29×34×30 Å